Protein AF-A0A845UML9-F1 (afdb_monomer_lite)

pLDDT: mean 94.11, std 7.85, range [50.28, 98.25]

Structure (mmCIF, N/CA/C/O backbone):
data_AF-A0A845UML9-F1
#
_entry.id   AF-A0A845UML9-F1
#
loop_
_atom_site.group_PDB
_atom_site.id
_atom_site.type_symbol
_atom_site.label_atom_id
_atom_site.label_alt_id
_atom_site.label_comp_id
_atom_site.label_asym_id
_atom_site.label_entity_id
_atom_site.label_seq_id
_atom_site.pdbx_PDB_ins_code
_atom_site.Cartn_x
_atom_site.Cartn_y
_atom_site.Cartn_z
_atom_site.occupancy
_atom_site.B_iso_or_equiv
_atom_site.auth_seq_id
_atom_site.auth_comp_id
_atom_site.auth_asym_id
_atom_site.auth_atom_id
_atom_site.pdbx_PDB_model_num
ATOM 1 N N . MET A 1 1 ? -18.787 14.287 13.597 1.00 50.28 1 MET A N 1
ATOM 2 C CA . MET A 1 1 ? -17.724 13.525 12.911 1.00 50.28 1 MET A CA 1
ATOM 3 C C . MET A 1 1 ? -16.695 13.164 13.966 1.00 50.28 1 MET A C 1
ATOM 5 O O . MET A 1 1 ? -16.253 14.069 14.663 1.00 50.28 1 MET A O 1
ATOM 9 N N . SER A 1 2 ? -16.407 11.878 14.174 1.00 79.88 2 SER A N 1
ATOM 10 C CA . SER A 1 2 ? -15.315 11.457 15.058 1.00 79.88 2 SER A CA 1
ATOM 11 C C . SER A 1 2 ? -14.003 11.547 14.289 1.00 79.88 2 SER A C 1
ATOM 13 O O . SER A 1 2 ? -13.941 11.099 13.146 1.00 79.88 2 SER A O 1
ATOM 15 N N . ASN A 1 3 ? -12.971 12.118 14.903 1.00 83.44 3 ASN A N 1
ATOM 16 C CA . ASN A 1 3 ? -11.631 12.073 14.333 1.00 83.44 3 ASN A CA 1
ATOM 17 C C . ASN A 1 3 ? -11.142 10.612 14.308 1.00 83.44 3 ASN A C 1
ATOM 19 O O . ASN A 1 3 ? -11.442 9.885 15.265 1.00 83.44 3 ASN A O 1
ATOM 23 N N . PRO A 1 4 ? -10.410 10.166 13.272 1.00 85.56 4 PRO A N 1
ATOM 24 C CA . PRO A 1 4 ? -9.780 8.855 13.306 1.00 85.56 4 PRO A CA 1
ATOM 25 C C . PRO A 1 4 ? -8.853 8.766 14.523 1.00 85.56 4 PRO A C 1
ATOM 27 O O . PRO A 1 4 ? -8.138 9.715 14.857 1.00 85.56 4 PRO A O 1
ATOM 30 N N . ALA A 1 5 ? -8.909 7.632 15.222 1.00 90.19 5 ALA A N 1
ATOM 31 C CA . ALA A 1 5 ? -8.065 7.373 16.389 1.00 90.19 5 ALA A CA 1
ATOM 32 C C . ALA A 1 5 ? -6.614 7.035 15.996 1.00 90.19 5 ALA A C 1
ATOM 34 O O . ALA A 1 5 ? -5.711 7.132 16.825 1.00 90.19 5 ALA A O 1
ATOM 35 N N . LEU A 1 6 ? -6.406 6.624 14.743 1.00 93.00 6 LEU A N 1
ATOM 36 C CA . LEU A 1 6 ? -5.128 6.231 14.166 1.00 93.00 6 LEU A CA 1
ATOM 37 C C . LEU A 1 6 ? -5.162 6.472 12.653 1.00 93.00 6 LEU A C 1
ATOM 39 O O . LEU A 1 6 ? -6.142 6.108 12.004 1.00 93.00 6 LEU A O 1
ATOM 43 N N . SER A 1 7 ? -4.063 7.000 12.118 1.00 95.75 7 SER A N 1
ATOM 44 C CA . SER A 1 7 ? -3.807 7.125 10.681 1.00 95.75 7 SER A CA 1
ATOM 45 C C . SER A 1 7 ? -2.566 6.309 10.329 1.00 95.75 7 SER A C 1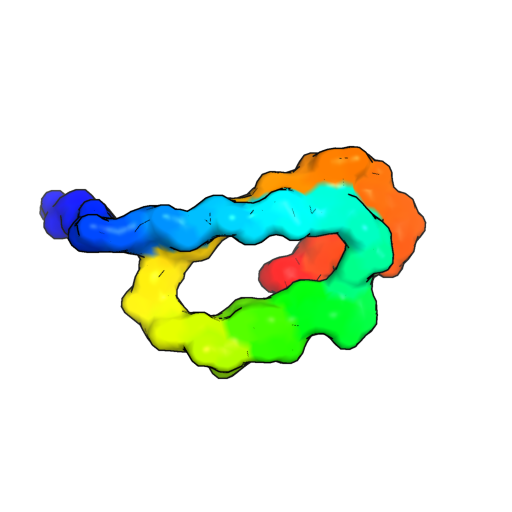
ATOM 47 O O . SER A 1 7 ? -1.530 6.445 10.987 1.00 95.75 7 SER A O 1
ATOM 49 N N . VAL A 1 8 ? -2.643 5.477 9.290 1.00 96.94 8 VAL A N 1
ATOM 50 C CA . VAL A 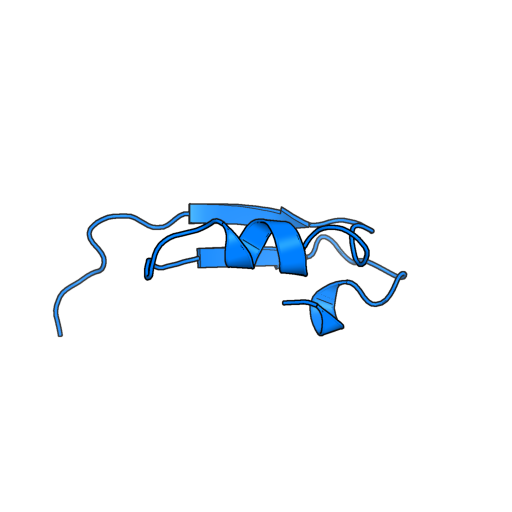1 8 ? -1.494 4.714 8.780 1.00 96.94 8 VAL A CA 1
ATOM 51 C C . VAL A 1 8 ? -0.995 5.354 7.492 1.00 96.94 8 VAL A C 1
ATOM 53 O O . VAL A 1 8 ? -1.747 5.494 6.533 1.00 96.94 8 VAL A O 1
ATOM 56 N N . VAL A 1 9 ? 0.285 5.726 7.456 1.00 98.00 9 VAL A N 1
ATOM 57 C CA . VAL A 1 9 ? 0.928 6.289 6.261 1.00 98.00 9 VAL A CA 1
ATOM 58 C C . VAL A 1 9 ? 1.747 5.204 5.571 1.00 98.00 9 VAL A C 1
ATOM 60 O O . VAL A 1 9 ? 2.652 4.631 6.180 1.00 98.00 9 VAL A O 1
ATOM 63 N N . ILE A 1 10 ? 1.446 4.938 4.300 1.00 97.56 10 ILE A N 1
ATOM 64 C CA . ILE A 1 10 ? 2.141 3.939 3.481 1.00 97.56 10 ILE A CA 1
ATOM 65 C C . ILE A 1 10 ? 2.897 4.661 2.360 1.00 97.56 10 ILE A C 1
ATOM 67 O O . ILE A 1 10 ? 2.263 5.132 1.414 1.00 97.56 10 ILE A O 1
ATOM 71 N N . PRO A 1 11 ? 4.237 4.753 2.424 1.00 97.81 11 PRO A N 1
ATOM 72 C CA . PRO A 1 11 ? 5.024 5.222 1.293 1.00 97.81 11 PRO A CA 1
ATOM 73 C C . PRO A 1 11 ? 5.021 4.164 0.184 1.00 97.81 11 PRO A C 1
ATOM 75 O O . PRO A 1 11 ? 5.270 2.980 0.430 1.00 97.81 11 PRO A O 1
ATOM 78 N N . LEU A 1 12 ? 4.752 4.599 -1.043 1.00 98.25 12 LEU A N 1
ATOM 79 C CA . LEU A 1 12 ? 4.600 3.742 -2.208 1.00 98.25 12 LEU A CA 1
ATOM 80 C C . LEU A 1 12 ? 5.528 4.213 -3.331 1.00 98.25 12 LEU A C 1
ATOM 82 O O . LEU A 1 12 ? 5.456 5.354 -3.767 1.00 98.25 12 LEU A O 1
ATOM 86 N N . TYR A 1 13 ? 6.389 3.316 -3.816 1.00 98.19 13 TYR A N 1
ATOM 87 C CA . TYR A 1 13 ? 7.188 3.540 -5.021 1.00 98.19 13 TYR A CA 1
ATOM 88 C C . TYR A 1 13 ? 7.367 2.237 -5.799 1.00 98.19 13 TYR A C 1
ATOM 90 O O . TYR A 1 13 ? 8.039 1.313 -5.331 1.00 98.19 13 TYR A O 1
ATOM 98 N N . ASN A 1 14 ? 6.765 2.163 -6.983 1.00 98.06 14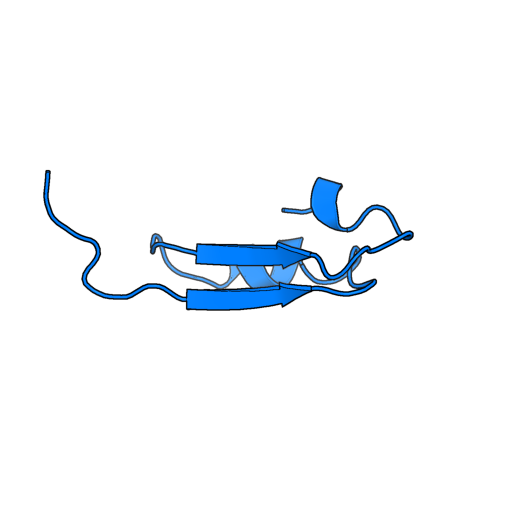 ASN A N 1
ATOM 99 C CA . ASN A 1 14 ? 6.809 1.021 -7.897 1.00 98.06 14 ASN A CA 1
ATOM 100 C C . ASN A 1 14 ? 6.468 -0.336 -7.242 1.00 98.06 14 ASN A C 1
ATOM 102 O O . ASN A 1 14 ? 7.224 -1.308 -7.352 1.00 98.06 14 ASN A O 1
ATOM 106 N N . ARG A 1 15 ? 5.346 -0.399 -6.507 1.00 98.00 15 ARG A N 1
ATOM 107 C CA . ARG A 1 15 ? 4.835 -1.635 -5.877 1.00 98.00 15 ARG A CA 1
ATOM 108 C C . ARG A 1 15 ? 3.416 -2.000 -6.322 1.00 98.00 15 ARG A C 1
ATOM 110 O O . ARG A 1 15 ? 2.646 -2.517 -5.511 1.00 98.00 15 ARG A O 1
ATOM 117 N N . ALA A 1 16 ? 3.077 -1.800 -7.596 1.00 97.38 16 ALA A N 1
ATOM 118 C CA . ALA A 1 16 ? 1.754 -2.134 -8.139 1.00 97.38 16 ALA A CA 1
ATOM 119 C C . ALA A 1 16 ? 1.319 -3.578 -7.836 1.00 97.38 16 ALA A C 1
ATOM 121 O O . ALA A 1 16 ? 0.162 -3.831 -7.519 1.00 97.38 16 ALA A O 1
ATOM 122 N N . ALA A 1 17 ? 2.264 -4.522 -7.849 1.00 96.94 17 ALA A N 1
ATOM 123 C CA . ALA A 1 17 ? 1.989 -5.931 -7.570 1.00 96.94 17 ALA A CA 1
ATOM 124 C C . ALA A 1 17 ? 1.670 -6.251 -6.094 1.00 96.94 17 ALA A C 1
ATOM 126 O O . ALA A 1 17 ? 1.221 -7.358 -5.808 1.00 96.94 17 ALA A O 1
ATOM 127 N N . LEU A 1 18 ? 1.935 -5.338 -5.151 1.00 97.25 18 LEU A N 1
ATOM 128 C CA . LEU A 1 18 ? 1.815 -5.603 -3.709 1.00 97.25 18 LEU A CA 1
ATOM 129 C C . LEU A 1 18 ? 0.783 -4.723 -3.007 1.00 97.25 18 LEU A C 1
ATOM 131 O O . LEU A 1 18 ? 0.208 -5.166 -2.014 1.00 97.25 18 LEU A O 1
ATOM 135 N N . ILE A 1 19 ? 0.560 -3.494 -3.482 1.00 97.62 19 ILE A N 1
ATOM 136 C CA . ILE A 1 19 ? -0.231 -2.504 -2.743 1.00 97.62 19 ILE A CA 1
ATOM 137 C C . ILE A 1 19 ? -1.661 -2.985 -2.458 1.00 97.62 19 ILE A C 1
ATOM 139 O O . ILE A 1 19 ? -2.086 -2.926 -1.310 1.00 97.62 19 ILE A O 1
ATOM 143 N N . GLY A 1 20 ? -2.344 -3.601 -3.428 1.00 97.25 20 GLY A N 1
ATOM 144 C CA . GLY A 1 20 ? -3.696 -4.129 -3.209 1.00 97.25 20 GLY A CA 1
ATOM 145 C C . GLY A 1 20 ? -3.753 -5.227 -2.137 1.00 97.25 20 GLY A C 1
ATOM 146 O O . GLY A 1 20 ? -4.636 -5.221 -1.284 1.00 97.25 20 GLY A O 1
ATOM 147 N N . ALA A 1 21 ? -2.771 -6.137 -2.115 1.00 97.56 21 ALA A N 1
ATOM 148 C CA . ALA A 1 21 ? -2.681 -7.172 -1.081 1.00 97.56 21 ALA A CA 1
ATOM 149 C C . ALA A 1 21 ? -2.334 -6.586 0.297 1.00 97.56 21 ALA A C 1
ATOM 151 O O . ALA A 1 21 ? -2.814 -7.075 1.316 1.00 97.56 21 ALA A O 1
ATOM 152 N N . CYS A 1 22 ? -1.519 -5.528 0.337 1.00 96.81 22 CYS A N 1
ATOM 153 C CA . CYS A 1 22 ? -1.208 -4.807 1.567 1.00 96.81 22 CYS A CA 1
ATOM 154 C C . CYS A 1 22 ? -2.462 -4.153 2.161 1.00 96.81 22 CYS A C 1
ATOM 156 O O . CYS A 1 22 ? -2.738 -4.355 3.343 1.00 96.81 22 CYS A O 1
ATOM 158 N N . LEU A 1 23 ? -3.243 -3.443 1.340 1.00 97.06 23 LEU A N 1
ATOM 159 C CA . LEU A 1 23 ? -4.478 -2.780 1.767 1.00 97.06 23 LEU A CA 1
ATOM 160 C C . LEU A 1 23 ? -5.542 -3.785 2.228 1.00 97.06 23 LEU A C 1
ATOM 162 O O . LEU A 1 23 ? -6.185 -3.557 3.247 1.00 97.06 23 LEU A O 1
ATOM 166 N N . ALA A 1 24 ? -5.667 -4.932 1.553 1.00 96.94 24 ALA A N 1
ATOM 167 C CA . ALA A 1 24 ? -6.618 -5.983 1.926 1.00 96.94 24 ALA A CA 1
ATOM 168 C C . ALA A 1 24 ? -6.344 -6.631 3.301 1.00 96.94 24 ALA A C 1
ATOM 170 O O . ALA A 1 24 ? -7.241 -7.241 3.880 1.00 96.94 24 ALA A O 1
ATOM 171 N N . CYS A 1 25 ? -5.119 -6.521 3.826 1.00 97.06 25 CYS A N 1
ATOM 172 C CA . CYS A 1 25 ? -4.753 -7.031 5.151 1.00 97.06 25 CYS A CA 1
ATOM 173 C C . CYS A 1 25 ? -5.022 -6.032 6.288 1.00 97.06 25 CYS A C 1
ATOM 175 O O . CYS A 1 25 ? -4.892 -6.402 7.459 1.00 97.06 25 CYS A O 1
ATOM 177 N N . LEU A 1 26 ? -5.338 -4.773 5.972 1.00 95.69 26 LEU A N 1
ATOM 178 C CA . LEU A 1 26 ? -5.607 -3.747 6.973 1.00 95.69 26 LEU A CA 1
ATOM 179 C C . LEU A 1 26 ? -7.084 -3.784 7.395 1.00 95.69 26 LEU A C 1
ATOM 181 O O . LEU A 1 26 ? -7.956 -4.072 6.576 1.00 95.69 26 LEU A O 1
ATOM 185 N N . PRO A 1 27 ? -7.391 -3.495 8.671 1.00 94.69 27 PRO A N 1
ATOM 186 C CA . PRO A 1 27 ? -8.772 -3.291 9.097 1.00 94.69 27 PRO A CA 1
ATOM 187 C C . PRO A 1 27 ? -9.364 -2.024 8.454 1.00 94.69 27 PRO A C 1
ATOM 189 O O . PRO A 1 27 ? -8.654 -1.246 7.822 1.00 94.69 27 PRO A O 1
ATOM 192 N N . GLU A 1 28 ? -10.659 -1.768 8.653 1.00 93.00 28 GLU A N 1
ATOM 193 C CA . GLU A 1 28 ? -11.271 -0.487 8.272 1.00 93.00 28 GLU A CA 1
ATOM 194 C C . GLU A 1 28 ? -10.739 0.648 9.167 1.00 93.00 28 GLU A C 1
ATOM 196 O O . GLU A 1 28 ? -11.272 0.939 10.239 1.00 93.00 28 GLU A O 1
ATOM 201 N N . ILE A 1 29 ? -9.640 1.263 8.734 1.00 93.81 29 ILE A N 1
ATOM 202 C CA . ILE A 1 29 ? -8.947 2.382 9.383 1.00 93.81 29 ILE A CA 1
ATOM 203 C C . ILE A 1 29 ? -8.556 3.431 8.337 1.00 93.81 29 ILE A C 1
ATOM 205 O O . ILE A 1 29 ? -8.559 3.162 7.138 1.00 93.81 29 ILE A O 1
ATOM 209 N N . GLU A 1 30 ? -8.205 4.640 8.778 1.00 96.19 30 GLU A N 1
ATOM 210 C CA . GLU A 1 30 ? -7.684 5.661 7.871 1.00 96.19 30 GLU A CA 1
ATOM 211 C C . GLU A 1 30 ? -6.287 5.268 7.369 1.00 96.19 30 GLU A C 1
ATOM 213 O O . GLU A 1 30 ? -5.353 5.072 8.155 1.00 96.19 30 GLU A O 1
ATOM 218 N N . VAL A 1 31 ? -6.148 5.185 6.046 1.00 96.94 31 VAL A N 1
ATOM 219 C CA . VAL A 1 31 ? -4.890 4.881 5.364 1.00 96.94 31 VAL A CA 1
ATOM 220 C C . VAL A 1 31 ? -4.583 5.991 4.368 1.00 96.94 31 VAL A C 1
ATOM 222 O O . VAL A 1 31 ? -5.414 6.344 3.535 1.00 96.94 31 VAL A O 1
ATOM 225 N N . ILE A 1 32 ? -3.367 6.524 4.445 1.00 97.25 32 ILE A N 1
ATOM 226 C CA . ILE A 1 32 ? -2.846 7.537 3.532 1.00 97.25 32 ILE A CA 1
ATOM 227 C C . ILE A 1 32 ? -1.713 6.893 2.739 1.00 97.25 32 ILE A C 1
ATOM 229 O O . ILE A 1 32 ? -0.618 6.672 3.261 1.00 97.25 32 ILE A O 1
ATOM 233 N N . VAL A 1 33 ? -1.974 6.585 1.471 1.00 97.75 33 VAL A N 1
ATOM 234 C CA . VAL A 1 33 ? -0.944 6.104 0.548 1.00 97.75 33 VAL A CA 1
ATOM 235 C C . VAL A 1 33 ? -0.259 7.307 -0.090 1.00 97.75 33 VAL A C 1
ATOM 237 O O . VAL A 1 33 ? -0.911 8.135 -0.725 1.00 97.75 33 VAL A O 1
ATOM 240 N N . VAL A 1 34 ? 1.057 7.408 0.082 1.00 98.06 34 VAL A N 1
ATOM 241 C CA . VAL A 1 34 ? 1.872 8.486 -0.488 1.00 98.06 34 VAL A CA 1
ATOM 242 C C . VAL A 1 34 ? 2.700 7.905 -1.622 1.00 98.06 34 VAL A C 1
ATOM 244 O O . VAL A 1 34 ? 3.689 7.215 -1.379 1.00 98.06 34 VAL A O 1
ATOM 247 N N . ASP A 1 35 ? 2.273 8.164 -2.856 1.00 97.69 35 ASP A N 1
ATOM 248 C CA . ASP A 1 35 ? 3.014 7.768 -4.051 1.00 97.69 35 ASP A CA 1
ATOM 249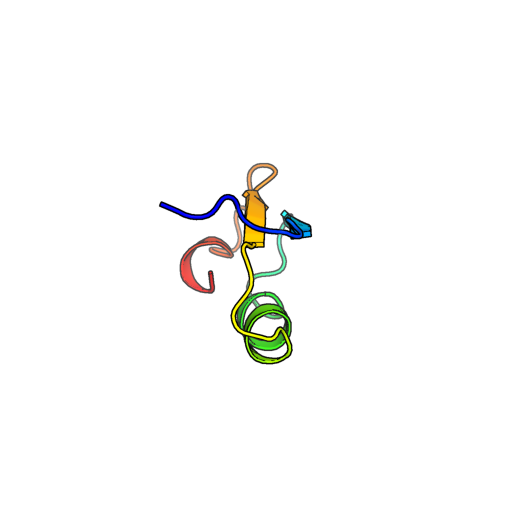 C C . ASP A 1 35 ? 4.179 8.729 -4.327 1.00 97.69 35 ASP A C 1
ATOM 251 O O . ASP A 1 35 ? 3.971 9.915 -4.585 1.00 97.69 35 ASP A O 1
ATOM 255 N N . ASP A 1 36 ? 5.403 8.202 -4.313 1.00 97.75 36 ASP A N 1
ATOM 256 C CA . ASP A 1 36 ? 6.649 8.933 -4.590 1.00 97.75 36 ASP A CA 1
ATOM 257 C C . ASP A 1 36 ? 6.979 8.950 -6.100 1.00 97.75 36 ASP A C 1
ATOM 259 O O . ASP A 1 36 ? 8.115 8.761 -6.537 1.00 97.75 36 ASP A O 1
ATOM 263 N N . GLY A 1 37 ? 5.950 9.118 -6.936 1.00 97.62 37 GLY A N 1
ATOM 264 C CA . GLY A 1 37 ? 6.083 9.185 -8.393 1.00 97.62 37 GLY A CA 1
ATOM 265 C C . GLY A 1 37 ? 6.293 7.829 -9.072 1.00 97.62 37 GLY A C 1
ATOM 266 O O . GLY A 1 37 ? 7.171 7.694 -9.938 1.00 97.62 37 GLY A O 1
ATOM 267 N N . SER A 1 38 ? 5.495 6.824 -8.700 1.00 97.88 38 SER A N 1
ATOM 268 C CA . SER A 1 38 ? 5.514 5.503 -9.336 1.00 97.88 38 SER A CA 1
ATOM 269 C C . SER A 1 38 ? 5.229 5.575 -10.842 1.00 97.88 38 SER A C 1
ATOM 271 O O . SER A 1 38 ? 4.468 6.410 -11.332 1.00 97.88 38 SER A O 1
ATOM 273 N N 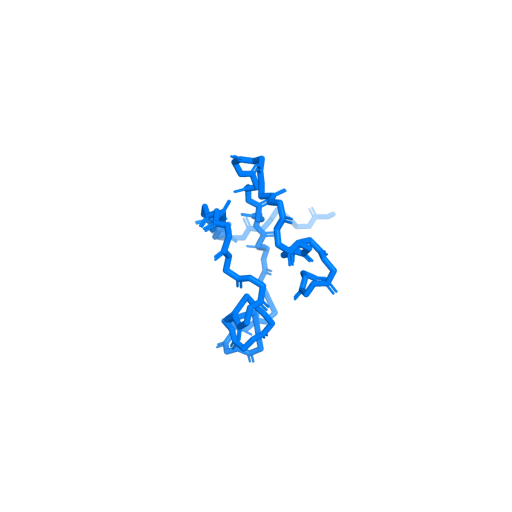. ARG A 1 39 ? 5.839 4.659 -11.602 1.00 97.69 39 ARG A N 1
ATOM 274 C CA . ARG A 1 39 ? 5.696 4.544 -13.070 1.00 97.69 39 ARG A CA 1
ATOM 275 C C . ARG A 1 39 ? 5.151 3.191 -13.519 1.00 97.69 39 ARG A C 1
ATOM 277 O O . ARG A 1 39 ? 4.982 2.964 -14.711 1.00 97.69 39 ARG A O 1
ATOM 284 N N . ASP A 1 40 ? 4.891 2.297 -12.575 1.00 97.62 40 ASP A N 1
ATOM 285 C CA . ASP A 1 40 ? 4.396 0.936 -12.795 1.00 97.62 40 ASP A CA 1
ATOM 286 C C . ASP A 1 40 ? 2.866 0.819 -12.671 1.00 97.62 40 ASP A C 1
ATOM 288 O O . ASP A 1 40 ? 2.327 -0.284 -12.671 1.00 97.62 40 ASP A O 1
ATOM 292 N N . GLY A 1 41 ? 2.161 1.947 -12.545 1.00 95.88 41 GLY A N 1
ATOM 293 C CA . GLY A 1 41 ? 0.710 1.974 -12.378 1.00 95.88 41 GLY A CA 1
ATOM 294 C C . GLY A 1 41 ? 0.229 1.654 -10.961 1.00 95.88 41 GLY A C 1
ATOM 295 O O . GLY A 1 41 ? -0.951 1.349 -10.802 1.00 95.88 41 GLY A O 1
ATOM 296 N N . ALA A 1 42 ? 1.087 1.743 -9.934 1.00 94.38 42 ALA A N 1
ATOM 297 C CA . ALA A 1 42 ? 0.735 1.364 -8.562 1.00 94.38 42 ALA A CA 1
ATOM 298 C C . ALA A 1 42 ? -0.529 2.036 -8.001 1.00 94.38 42 ALA A C 1
ATOM 300 O O . ALA A 1 42 ? -1.279 1.382 -7.284 1.00 94.38 42 ALA A O 1
ATOM 301 N N . LEU A 1 43 ? -0.827 3.280 -8.393 1.00 91.31 43 LEU A N 1
ATOM 302 C CA . LEU A 1 43 ? -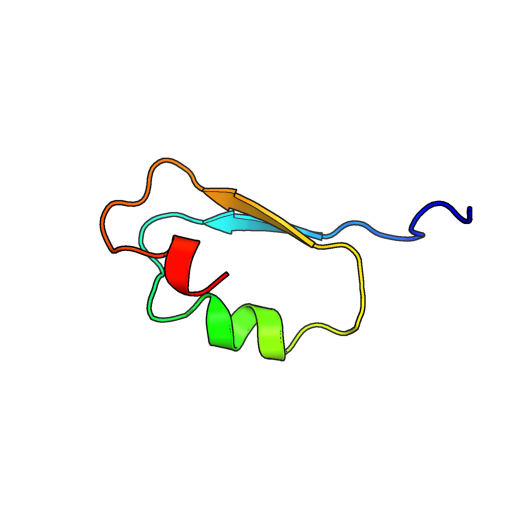2.060 3.974 -7.997 1.00 91.31 43 LEU A CA 1
ATOM 303 C C . LEU A 1 43 ? -3.350 3.277 -8.457 1.00 91.31 43 LEU A C 1
ATOM 305 O O . LEU A 1 43 ? -4.396 3.508 -7.869 1.00 91.31 43 LEU A O 1
ATOM 309 N N . SER A 1 44 ? -3.293 2.425 -9.486 1.00 93.75 44 SER A N 1
ATOM 310 C CA . SER A 1 44 ? -4.460 1.644 -9.930 1.00 93.75 44 SER A CA 1
ATOM 311 C C . SER A 1 44 ? -4.796 0.489 -8.982 1.00 93.75 44 SER A C 1
ATOM 313 O O . SER A 1 44 ? -5.868 -0.096 -9.099 1.00 93.75 44 SER A O 1
ATOM 315 N N . GLY A 1 45 ? -3.863 0.120 -8.099 1.00 86.94 45 GLY A N 1
ATOM 316 C CA . GLY A 1 45 ? -4.049 -0.917 -7.084 1.00 86.94 45 GLY A CA 1
ATOM 317 C C . GLY A 1 45 ? -4.358 -0.373 -5.688 1.00 86.94 45 GLY A C 1
ATOM 318 O O . GLY A 1 45 ? -4.452 -1.181 -4.763 1.00 86.94 45 GLY A O 1
ATOM 319 N N . CYS A 1 46 ? -4.449 0.953 -5.540 1.00 84.19 46 CYS A N 1
ATOM 320 C CA . CYS A 1 46 ? -4.897 1.623 -4.322 1.00 84.19 46 CYS A CA 1
ATOM 321 C C . CYS A 1 46 ? -6.425 1.668 -4.240 1.00 84.19 46 CYS A C 1
ATOM 323 O O . CYS A 1 46 ? -7.068 1.818 -5.303 1.00 84.19 46 CYS A O 1
#

Foldseek 3Di:
DDDFPDEAEAEDEQPLVCLLVVVVPDDPGHYHYHYPDHDNPNVVSD

Secondary structure (DSSP, 8-state):
-PPPS-EEEEEESS-HHHHHHHHHTS-S-EEEEEES--SS-GGGG-

Sequence (46 aa):
MSNPALSVVIPLYNRAALIGACLACLPEIEVIVVDDGSRDGALSGC

Radius of gyration: 11.56 Å; chains: 1; bounding box: 25×21×30 Å